Protein AF-A0A5C9C5H6-F1 (afdb_monomer_lite)

pLDDT: mean 82.88, std 10.82, range [51.97, 94.5]

Sequence (120 aa):
MGLAGNYAPNESQDGKIAYVLYDTLAFYVHLNMLTKRRTILLSIIIAVLLVPLIAMQLTNEVNWSLGDFVAAATLLLGTGFVFDLIMNKVKAPNLRLVLSIALLLLLLTIWAELAVGIFS

Secondary structure (DSSP, 8-state):
------------HHHHHHHHHHHHHHHHHHHHHHHHHHHHHHHHHHHHHHHHHHHHHH-SS----HHHHHHHHHHHHHHHHHHHHHHHH---HHHHHHHHHHHHHHHHHHHHHHHTTTT-

Foldseek 3Di:
DDDDDDPPPPPPPVVVVVVVVCVVVVVVVVVVVVVVVVVVLVVVLVVVLVVLVVVVVVDPLFDADPVLNVVSSCLSVVLVVVLVVLVPPPPDVVVSVVVNVVSVVVSVVVNVCSRNPVVD

Radius of gyration: 26.3 Å; chains: 1; bounding box: 59×50×80 Å

Structure (mmCIF, N/CA/C/O backbone):
data_AF-A0A5C9C5H6-F1
#
_entry.id   AF-A0A5C9C5H6-F1
#
loop_
_atom_site.group_PDB
_atom_site.id
_atom_site.type_symbol
_atom_site.label_atom_id
_atom_site.label_alt_id
_atom_site.label_comp_id
_atom_site.label_asym_id
_atom_site.label_entity_id
_atom_site.label_seq_id
_atom_site.pdbx_PDB_ins_code
_atom_site.Cartn_x
_atom_site.Cartn_y
_atom_site.Cartn_z
_atom_site.occupancy
_atom_site.B_iso_or_equiv
_atom_site.auth_seq_id
_atom_site.auth_comp_id
_atom_site.auth_asym_id
_atom_site.auth_atom_id
_atom_site.pdbx_PDB_model_num
ATOM 1 N N . MET A 1 1 ? -37.188 35.067 59.692 1.00 53.44 1 MET A N 1
ATOM 2 C CA . MET A 1 1 ? -37.635 34.409 58.448 1.00 53.44 1 MET A CA 1
ATOM 3 C C . MET A 1 1 ? -36.606 34.742 57.377 1.00 53.44 1 MET A C 1
ATOM 5 O O . MET A 1 1 ? -36.457 35.916 57.079 1.00 53.44 1 MET A O 1
ATOM 9 N N . GLY A 1 2 ? -35.834 33.756 56.905 1.00 66.25 2 GLY A N 1
ATOM 10 C CA . GLY A 1 2 ? -34.847 33.940 55.832 1.00 66.25 2 GLY A CA 1
ATOM 11 C C . GLY A 1 2 ? -33.539 33.182 56.060 1.00 66.25 2 GLY A C 1
ATOM 12 O O . GLY A 1 2 ? -32.567 33.805 56.454 1.00 66.25 2 GLY A O 1
ATOM 13 N N . LEU A 1 3 ? -33.516 31.862 55.823 1.00 58.56 3 LEU A N 1
ATOM 14 C CA . LEU A 1 3 ? -32.289 31.047 55.737 1.00 58.56 3 LEU A CA 1
ATOM 15 C C . LEU A 1 3 ? -32.462 29.894 54.729 1.00 58.56 3 LEU A C 1
ATOM 17 O O . LEU A 1 3 ? -32.592 28.738 55.115 1.00 58.56 3 LEU A O 1
ATOM 21 N N . ALA A 1 4 ? -32.489 30.208 53.433 1.00 57.53 4 ALA A N 1
ATOM 22 C CA . ALA A 1 4 ? -32.343 29.215 52.362 1.00 57.53 4 ALA A CA 1
ATOM 23 C C . ALA A 1 4 ? -31.896 29.911 51.064 1.00 57.53 4 ALA A C 1
ATOM 25 O O . ALA A 1 4 ? -32.663 30.037 50.116 1.00 57.53 4 ALA A O 1
ATOM 26 N N . GLY A 1 5 ? -30.674 30.445 51.048 1.00 64.75 5 GLY A N 1
ATOM 27 C CA . GLY A 1 5 ? -30.085 31.060 49.860 1.00 64.75 5 GLY A CA 1
ATOM 28 C C . GLY A 1 5 ? -28.746 30.415 49.518 1.00 64.75 5 GLY A C 1
ATOM 29 O O . GLY A 1 5 ? -27.773 30.641 50.223 1.00 64.75 5 GLY A O 1
ATOM 30 N N . ASN A 1 6 ? -28.718 29.663 48.416 1.00 57.00 6 ASN A N 1
ATOM 31 C CA . ASN A 1 6 ? -27.533 29.319 47.618 1.00 57.00 6 ASN A CA 1
ATOM 32 C C . ASN A 1 6 ? -26.417 28.465 48.248 1.00 57.00 6 ASN A C 1
ATOM 34 O O . ASN A 1 6 ? -25.278 28.902 48.366 1.00 57.00 6 ASN A O 1
ATOM 38 N N . TYR A 1 7 ? -26.700 27.177 48.456 1.00 57.78 7 TYR A N 1
ATOM 39 C CA . TYR A 1 7 ? -25.674 26.123 48.442 1.00 57.78 7 TYR A CA 1
ATOM 40 C C . TYR A 1 7 ? -25.906 25.166 47.264 1.00 57.78 7 TYR A C 1
ATOM 42 O O . TYR A 1 7 ? -26.122 23.971 47.447 1.00 57.78 7 TYR A O 1
ATOM 50 N N . ALA A 1 8 ? -25.893 25.690 46.035 1.00 61.53 8 ALA A N 1
ATOM 51 C CA . ALA A 1 8 ? -25.673 24.833 44.873 1.00 61.53 8 ALA A CA 1
ATOM 52 C C . ALA A 1 8 ? -24.166 24.513 44.824 1.00 61.53 8 ALA A C 1
ATOM 54 O O . ALA A 1 8 ? -23.369 25.454 44.771 1.00 61.53 8 ALA A O 1
ATOM 55 N N . PRO A 1 9 ? -23.743 23.239 44.898 1.00 51.97 9 PRO A N 1
ATOM 56 C CA . PRO A 1 9 ? -22.331 22.892 44.816 1.00 51.97 9 PRO A CA 1
ATOM 57 C C . PRO A 1 9 ? -21.770 23.358 43.467 1.00 51.97 9 PRO A C 1
ATOM 59 O O . PRO A 1 9 ? -22.232 22.946 42.407 1.00 51.97 9 PRO A O 1
ATOM 62 N N . ASN A 1 10 ? -20.789 24.259 43.528 1.00 62.25 10 ASN A N 1
ATOM 63 C CA . ASN A 1 10 ? -19.973 24.682 42.396 1.00 62.25 10 ASN A CA 1
ATOM 64 C C . ASN A 1 10 ? -19.298 23.435 41.806 1.00 62.25 10 ASN A C 1
ATOM 66 O O . ASN A 1 10 ? -18.454 22.829 42.467 1.00 62.25 10 ASN A O 1
ATOM 70 N N . GLU A 1 11 ? -19.678 23.042 40.587 1.00 64.19 11 GLU A N 1
ATOM 71 C CA . GLU A 1 11 ? -18.889 22.113 39.777 1.00 64.19 11 GLU A CA 1
ATOM 72 C C . GLU A 1 11 ? -17.473 22.680 39.625 1.00 64.19 11 GLU A C 1
ATOM 74 O O . GLU A 1 11 ? -17.240 23.538 38.771 1.00 64.19 11 GLU A O 1
ATOM 79 N N . SER A 1 12 ? -16.556 22.201 40.478 1.00 69.88 12 SER A N 1
ATOM 80 C CA . SER A 1 12 ? -15.156 22.617 40.550 1.00 69.88 12 SER A CA 1
ATOM 81 C C . SER A 1 12 ? -14.596 22.857 39.149 1.00 69.88 12 SER A C 1
ATOM 83 O O . SER A 1 12 ? -14.518 21.960 38.305 1.00 69.88 12 SER A O 1
ATOM 85 N N . GLN A 1 13 ? -14.216 24.109 38.913 1.00 64.44 13 GLN A N 1
ATOM 86 C CA . GLN A 1 13 ? -13.580 24.579 37.689 1.00 64.44 13 GLN A CA 1
ATOM 87 C C . GLN A 1 13 ? -12.320 23.749 37.363 1.00 64.44 13 GLN A C 1
ATOM 89 O O . GLN A 1 13 ? -12.006 23.550 36.190 1.00 64.44 13 GLN A O 1
ATOM 94 N N . ASP A 1 14 ? -11.684 23.157 38.380 1.00 68.94 14 ASP A N 1
ATOM 95 C CA . ASP A 1 14 ? -10.551 22.231 38.261 1.00 68.94 14 ASP A CA 1
ATOM 96 C C . ASP A 1 14 ? -10.935 20.915 37.569 1.00 68.94 14 ASP A C 1
ATOM 98 O O . ASP A 1 14 ? -10.174 20.390 36.754 1.00 68.94 14 ASP A O 1
ATOM 102 N N . GLY A 1 15 ? -12.149 20.412 37.814 1.00 74.62 15 GLY A N 1
ATOM 103 C CA . GLY A 1 15 ? -12.694 19.257 37.102 1.00 74.62 15 GLY A CA 1
ATOM 104 C C . GLY A 1 15 ? -12.860 19.542 35.610 1.00 74.62 15 GLY A C 1
ATOM 105 O O . GLY A 1 15 ? -12.456 18.731 34.778 1.00 74.62 15 GLY A O 1
ATOM 106 N N . LYS A 1 16 ? -13.373 20.728 35.251 1.00 74.75 16 LYS A N 1
ATOM 107 C CA . LYS A 1 16 ? -13.543 21.147 33.845 1.00 74.75 16 LYS A CA 1
ATOM 108 C C . LYS A 1 16 ? -12.202 21.232 33.113 1.00 74.75 16 LYS A C 1
ATOM 110 O O . LYS A 1 16 ? -12.103 20.754 31.986 1.00 74.75 16 LYS A O 1
ATOM 115 N N . ILE A 1 17 ? -11.165 21.770 33.761 1.00 80.31 17 ILE A N 1
ATOM 116 C CA . ILE A 1 17 ? -9.808 21.837 33.194 1.00 80.31 17 ILE A CA 1
ATOM 117 C C . ILE A 1 17 ? -9.234 20.429 32.998 1.00 80.31 17 ILE A C 1
ATOM 119 O O . ILE A 1 17 ? -8.664 20.146 31.945 1.00 80.31 17 ILE A O 1
ATOM 123 N N . ALA A 1 18 ? -9.431 19.526 33.961 1.00 82.94 18 ALA A N 1
ATOM 124 C CA . ALA A 1 18 ? -8.983 18.144 33.837 1.00 82.94 18 ALA A CA 1
ATOM 125 C C . ALA A 1 18 ? -9.640 17.432 32.640 1.00 82.94 18 ALA A C 1
ATOM 127 O O . ALA A 1 18 ? -8.925 16.850 31.828 1.00 82.94 18 ALA A O 1
ATOM 128 N N . TYR A 1 19 ? -10.966 17.522 32.467 1.00 81.94 19 TYR A N 1
ATOM 129 C CA . TYR A 1 19 ? -11.654 16.899 31.323 1.00 81.94 19 TYR A CA 1
ATOM 130 C C . TYR A 1 19 ? -11.184 17.453 29.970 1.00 81.94 19 TYR A C 1
ATOM 132 O O . TYR A 1 19 ? -10.954 16.674 29.047 1.00 81.94 19 TYR A O 1
ATOM 140 N N . VAL A 1 20 ? -10.974 18.771 29.861 1.00 85.19 20 VAL A N 1
ATOM 141 C CA . VAL A 1 20 ? -10.447 19.404 28.637 1.00 85.19 20 VAL A CA 1
ATOM 142 C C . VAL A 1 20 ? -9.017 18.940 28.342 1.00 85.19 20 VAL A C 1
ATOM 144 O O . VAL A 1 20 ? -8.692 18.661 27.186 1.00 85.19 20 VAL A O 1
ATOM 147 N N . LEU A 1 21 ? -8.172 18.804 29.371 1.00 85.06 21 LEU A N 1
ATOM 148 C CA . LEU A 1 21 ? -6.819 18.261 29.231 1.00 85.06 21 LEU A CA 1
ATOM 149 C C . LEU A 1 21 ? -6.842 16.791 28.793 1.00 85.06 21 LEU A C 1
ATOM 151 O O . LEU A 1 21 ? -6.105 16.428 27.882 1.00 85.06 21 LEU A O 1
ATOM 155 N N . TYR A 1 22 ? -7.697 15.944 29.374 1.00 84.69 22 TYR A N 1
ATOM 156 C CA . TYR A 1 22 ? -7.804 14.542 28.955 1.00 84.69 22 TYR A CA 1
ATOM 157 C C . TYR A 1 22 ? -8.314 14.398 27.520 1.00 84.69 22 TYR A C 1
ATOM 159 O O . TYR A 1 22 ? -7.774 13.574 26.789 1.00 84.69 22 TYR A O 1
ATOM 167 N N . ASP A 1 23 ? -9.296 15.195 27.096 1.00 85.81 23 ASP A N 1
ATOM 168 C CA . ASP A 1 23 ? -9.837 15.141 25.733 1.00 85.81 23 ASP A CA 1
ATOM 169 C C . ASP A 1 23 ? -8.804 15.600 24.689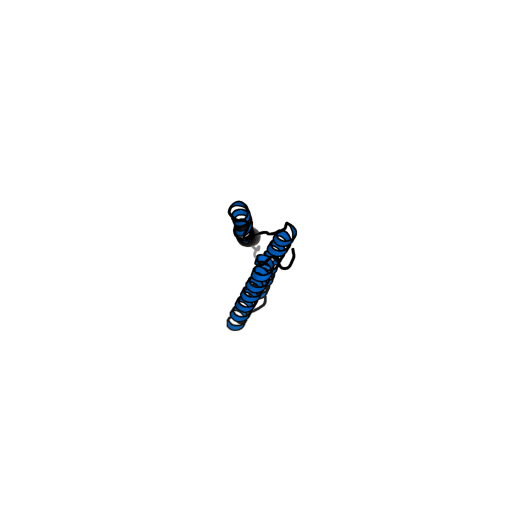 1.00 85.81 23 ASP A C 1
ATOM 171 O O . ASP A 1 23 ? -8.540 14.902 23.708 1.00 85.81 23 ASP A O 1
ATOM 175 N N . THR A 1 24 ? -8.110 16.713 24.951 1.00 83.81 24 THR A N 1
ATOM 176 C CA . THR A 1 24 ? -7.019 17.185 24.078 1.00 83.81 24 THR A CA 1
ATOM 177 C C . THR A 1 24 ? -5.834 16.219 24.042 1.00 83.81 24 THR A C 1
ATOM 179 O O . THR A 1 24 ? -5.286 15.968 22.965 1.00 83.81 24 THR A O 1
ATOM 182 N N . LEU A 1 25 ? -5.456 15.621 25.176 1.00 84.44 25 LEU A N 1
ATOM 183 C CA . LEU A 1 25 ? -4.412 14.594 25.227 1.00 84.44 25 LEU A CA 1
ATOM 184 C C . LEU A 1 25 ? -4.844 13.303 24.520 1.00 84.44 25 LEU A C 1
ATOM 186 O O . LEU A 1 25 ? -4.048 12.728 23.776 1.00 84.44 25 LEU A O 1
ATOM 190 N N . ALA A 1 26 ? -6.091 12.859 24.692 1.00 82.44 26 ALA A N 1
ATOM 191 C CA . ALA A 1 26 ? -6.636 11.686 24.013 1.00 82.44 26 ALA A CA 1
ATOM 192 C C . ALA A 1 26 ? -6.681 11.895 22.495 1.00 82.44 26 ALA A C 1
ATOM 194 O O . ALA A 1 26 ? -6.267 11.013 21.739 1.00 82.44 26 ALA A O 1
ATOM 195 N N . PHE A 1 27 ? -7.092 13.083 22.046 1.00 83.44 27 PHE A N 1
ATOM 196 C CA . PHE A 1 27 ? -7.052 13.482 20.644 1.00 83.44 27 PHE A CA 1
ATOM 197 C C . PHE A 1 27 ? -5.618 13.500 20.097 1.00 83.44 27 PHE A C 1
ATOM 199 O O . PHE A 1 27 ? -5.354 12.914 19.047 1.00 83.44 27 PHE A O 1
ATOM 206 N N . TYR A 1 28 ? -4.663 14.088 20.824 1.00 76.75 28 TYR A N 1
ATOM 207 C CA . TYR A 1 28 ? -3.256 14.129 20.410 1.00 76.75 28 TYR A CA 1
ATOM 208 C C . TYR A 1 28 ? -2.628 12.728 20.320 1.00 76.75 28 TYR A C 1
ATOM 210 O O . TYR A 1 28 ? -1.952 12.399 19.341 1.00 76.75 28 TYR A O 1
ATOM 218 N N . VAL A 1 29 ? -2.887 11.865 21.308 1.00 77.88 29 VAL A N 1
ATOM 219 C CA . VAL A 1 29 ? -2.433 10.466 21.304 1.00 77.88 29 VAL A CA 1
ATOM 220 C C . VAL A 1 29 ? -3.062 9.696 20.142 1.00 77.88 29 VAL A C 1
ATOM 222 O O . VAL A 1 29 ? -2.356 8.958 19.450 1.00 77.88 29 VAL A O 1
ATOM 225 N N . HIS A 1 30 ? -4.354 9.898 19.876 1.00 74.94 30 HIS A N 1
ATOM 226 C CA . HIS A 1 30 ? -5.041 9.288 18.740 1.00 74.94 30 HIS A CA 1
ATOM 227 C C . HIS A 1 30 ? -4.427 9.730 17.404 1.00 74.94 30 HIS A C 1
ATOM 229 O O . HIS A 1 30 ? -4.079 8.884 16.580 1.00 74.94 30 HIS A O 1
ATOM 235 N N . LEU A 1 31 ? -4.197 11.032 17.215 1.00 74.69 31 LEU A N 1
ATOM 236 C CA . LEU A 1 31 ? -3.549 11.572 16.017 1.00 74.69 31 LEU A CA 1
ATOM 237 C C . LEU A 1 31 ? -2.138 11.002 15.805 1.00 74.69 31 LEU A C 1
ATOM 239 O O . LEU A 1 31 ? -1.809 10.585 14.694 1.00 74.69 31 LEU A O 1
ATOM 243 N N . ASN A 1 32 ? -1.321 10.921 16.858 1.00 72.69 32 ASN A N 1
ATOM 244 C CA . ASN A 1 32 ? 0.037 10.369 16.786 1.00 72.69 32 ASN A CA 1
ATOM 245 C C . ASN A 1 32 ? 0.047 8.860 16.455 1.00 72.69 32 ASN A C 1
ATOM 247 O O . ASN A 1 32 ? 0.920 8.357 15.749 1.00 72.69 32 ASN A O 1
ATOM 251 N N . MET A 1 33 ? -0.944 8.111 16.941 1.00 71.25 33 MET A N 1
ATOM 252 C CA . MET A 1 33 ? -1.101 6.687 16.617 1.00 71.25 33 MET A CA 1
ATOM 253 C C . MET A 1 33 ? -1.481 6.475 15.145 1.00 71.25 33 MET A C 1
ATOM 255 O O . MET A 1 33 ? -1.012 5.523 14.514 1.00 71.25 33 MET A O 1
ATOM 259 N N . LEU A 1 34 ? -2.291 7.374 14.581 1.00 67.75 34 LEU A N 1
ATOM 260 C CA . LEU A 1 34 ? -2.682 7.342 13.172 1.00 67.75 34 LEU A CA 1
ATOM 261 C C . LEU A 1 34 ? -1.519 7.704 12.237 1.00 67.75 34 LEU A C 1
ATOM 263 O O . LEU A 1 34 ? -1.338 7.041 11.213 1.00 67.75 34 LEU A O 1
ATOM 267 N N . THR A 1 35 ? -0.706 8.708 12.582 1.00 75.50 35 THR A N 1
ATOM 268 C CA . THR A 1 35 ? 0.457 9.100 11.767 1.00 75.50 35 THR A CA 1
ATOM 269 C C . THR A 1 35 ? 1.522 8.011 11.749 1.00 75.50 35 THR A C 1
ATOM 271 O O . THR A 1 35 ? 1.983 7.645 10.671 1.00 75.50 35 THR A O 1
ATOM 274 N N . LYS A 1 36 ? 1.838 7.397 12.899 1.00 76.25 36 LYS A N 1
ATOM 275 C CA . LYS A 1 36 ? 2.811 6.290 12.973 1.00 76.25 36 LYS A CA 1
ATOM 276 C C . LYS A 1 36 ? 2.454 5.116 12.061 1.00 76.25 36 LYS A C 1
ATOM 278 O O . LYS A 1 36 ? 3.323 4.612 11.355 1.00 76.25 36 LYS A O 1
ATOM 283 N N . ARG A 1 37 ? 1.183 4.694 12.045 1.00 80.25 37 ARG A N 1
ATOM 284 C CA . ARG A 1 37 ? 0.721 3.581 11.194 1.00 80.25 37 ARG A CA 1
ATOM 285 C C . ARG A 1 37 ? 0.861 3.898 9.706 1.00 80.25 37 ARG A C 1
ATOM 287 O O . ARG A 1 37 ? 1.363 3.066 8.957 1.00 80.25 37 ARG A O 1
ATOM 294 N N . ARG A 1 38 ? 0.476 5.109 9.294 1.00 81.94 38 ARG A N 1
ATOM 295 C CA . ARG A 1 38 ? 0.601 5.561 7.898 1.00 81.94 38 ARG A CA 1
ATOM 296 C C . ARG A 1 38 ? 2.057 5.651 7.456 1.00 81.94 38 ARG A C 1
ATOM 298 O O . ARG A 1 38 ? 2.376 5.198 6.363 1.00 81.94 38 ARG A O 1
ATOM 305 N N . THR A 1 39 ? 2.938 6.168 8.312 1.00 85.94 39 THR A N 1
ATOM 306 C CA . THR A 1 39 ? 4.374 6.235 8.018 1.00 85.94 39 THR A CA 1
ATOM 307 C C . THR A 1 39 ? 4.962 4.844 7.811 1.00 85.94 39 THR A C 1
ATOM 309 O O . THR A 1 39 ? 5.673 4.639 6.836 1.00 85.94 39 THR A O 1
ATOM 312 N N . ILE A 1 40 ? 4.628 3.870 8.665 1.00 87.50 40 ILE A N 1
ATOM 313 C CA . ILE A 1 40 ? 5.094 2.483 8.498 1.00 87.50 40 ILE A CA 1
ATOM 314 C C . ILE A 1 40 ? 4.632 1.910 7.153 1.00 87.50 40 ILE A C 1
ATOM 316 O O . ILE A 1 40 ? 5.431 1.310 6.441 1.00 87.50 40 ILE A O 1
ATOM 320 N N . LEU A 1 41 ? 3.366 2.126 6.787 1.00 88.06 41 LEU A N 1
ATOM 321 C CA . LEU A 1 41 ? 2.799 1.619 5.538 1.00 88.06 41 LEU A CA 1
ATOM 322 C C . LEU A 1 41 ? 3.514 2.221 4.316 1.00 88.06 41 LEU A C 1
ATOM 324 O O . LEU A 1 41 ? 3.948 1.481 3.438 1.00 88.06 41 LEU A O 1
ATOM 328 N N . LEU A 1 42 ? 3.728 3.540 4.300 1.00 88.25 42 LEU A N 1
ATOM 329 C CA . LEU A 1 42 ? 4.480 4.216 3.235 1.00 88.25 42 LEU A CA 1
ATOM 330 C C . LEU A 1 42 ? 5.937 3.744 3.159 1.00 88.25 42 LEU A C 1
ATOM 332 O O . LEU A 1 42 ? 6.437 3.497 2.064 1.00 88.25 42 LEU A O 1
ATOM 336 N N . SER A 1 43 ? 6.603 3.559 4.301 1.00 89.44 43 SER A N 1
ATOM 337 C CA . SER A 1 43 ? 7.966 3.019 4.337 1.00 89.44 43 SER A CA 1
ATOM 338 C C . SER A 1 43 ? 8.040 1.610 3.748 1.00 89.44 43 SER A C 1
ATOM 340 O O . SER A 1 43 ? 8.968 1.321 2.996 1.00 89.44 43 SER A O 1
ATOM 342 N N . ILE A 1 44 ? 7.060 0.746 4.039 1.00 90.56 44 ILE A N 1
ATOM 343 C CA . ILE A 1 44 ? 6.975 -0.599 3.450 1.00 90.56 44 ILE A CA 1
ATOM 344 C C . ILE A 1 44 ? 6.774 -0.507 1.935 1.00 90.56 44 ILE A C 1
ATOM 346 O O . ILE A 1 44 ? 7.472 -1.196 1.200 1.00 90.56 44 ILE A O 1
ATOM 350 N N . ILE A 1 45 ? 5.876 0.360 1.456 1.00 91.56 45 ILE A N 1
ATOM 351 C CA . ILE A 1 45 ? 5.631 0.540 0.015 1.00 91.56 45 ILE A CA 1
ATOM 352 C C . ILE A 1 45 ? 6.919 0.928 -0.711 1.00 91.56 45 ILE A C 1
ATOM 354 O O . ILE A 1 45 ? 7.272 0.312 -1.715 1.00 91.56 45 ILE A O 1
ATOM 358 N N . ILE A 1 46 ? 7.638 1.919 -0.181 1.00 91.62 46 ILE A N 1
ATOM 359 C CA . ILE A 1 46 ? 8.904 2.375 -0.758 1.00 91.62 46 ILE A CA 1
ATOM 360 C C . ILE A 1 46 ? 9.930 1.238 -0.740 1.00 91.62 46 ILE A C 1
ATOM 362 O O . ILE A 1 46 ? 10.557 0.973 -1.760 1.00 91.62 46 ILE A O 1
ATOM 366 N N . ALA A 1 47 ? 10.070 0.527 0.383 1.00 93.00 47 ALA A N 1
ATOM 367 C CA . ALA A 1 47 ? 11.005 -0.591 0.496 1.00 93.00 47 ALA A CA 1
ATOM 368 C C . ALA A 1 47 ? 10.707 -1.714 -0.511 1.00 93.00 47 ALA A C 1
ATOM 370 O O . ALA A 1 47 ? 11.631 -2.257 -1.112 1.00 93.00 47 ALA A O 1
ATOM 371 N N . VAL A 1 48 ? 9.430 -2.035 -0.732 1.00 91.38 48 VAL A N 1
ATOM 372 C CA . VAL A 1 48 ? 9.016 -3.059 -1.699 1.00 91.38 48 VAL A CA 1
ATOM 373 C C . VAL A 1 48 ? 9.283 -2.601 -3.136 1.00 91.38 48 VAL A C 1
ATOM 375 O O . VAL A 1 4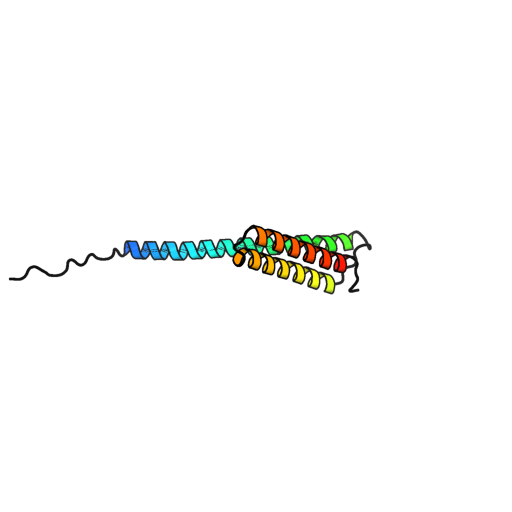8 ? 9.792 -3.393 -3.921 1.00 91.38 48 VAL A O 1
ATOM 378 N N . LEU A 1 49 ? 9.019 -1.335 -3.481 1.00 90.31 49 LEU A N 1
ATOM 379 C CA . LEU A 1 49 ? 9.307 -0.786 -4.818 1.00 90.31 49 LEU A CA 1
ATOM 380 C C . LEU A 1 49 ? 10.807 -0.610 -5.098 1.00 90.31 49 LEU A C 1
ATOM 382 O O . LEU A 1 49 ? 11.221 -0.613 -6.256 1.00 90.31 49 LEU A O 1
ATOM 386 N N . LEU A 1 50 ? 11.638 -0.500 -4.061 1.00 91.88 50 LEU A N 1
ATOM 387 C CA . LEU A 1 50 ? 13.091 -0.497 -4.228 1.00 91.88 50 LEU A CA 1
ATOM 388 C C . LEU A 1 50 ? 13.622 -1.849 -4.721 1.00 91.88 50 LEU A C 1
ATOM 390 O O . LEU A 1 50 ? 14.654 -1.867 -5.383 1.00 91.88 50 LEU A O 1
ATOM 394 N N . VAL A 1 51 ? 12.933 -2.963 -4.454 1.00 91.06 51 VAL A N 1
ATOM 395 C CA . VAL A 1 51 ? 13.353 -4.296 -4.920 1.00 91.06 51 VAL A CA 1
ATOM 396 C C . VAL A 1 51 ? 13.432 -4.369 -6.453 1.00 91.06 51 VAL A C 1
ATOM 398 O O . VAL A 1 51 ? 14.526 -4.641 -6.949 1.00 91.06 51 VAL A O 1
ATOM 401 N N . PRO A 1 52 ? 12.356 -4.100 -7.225 1.00 88.00 52 PRO A N 1
ATOM 402 C CA . PRO A 1 52 ? 12.433 -4.094 -8.683 1.00 88.00 52 PRO A CA 1
ATOM 403 C C . PRO A 1 52 ? 13.364 -2.994 -9.197 1.00 88.00 52 PRO A C 1
ATOM 405 O O . PRO A 1 52 ? 14.115 -3.244 -10.133 1.00 88.00 52 PRO A O 1
ATOM 408 N N . LEU A 1 53 ? 13.407 -1.821 -8.550 1.00 89.06 53 LEU A N 1
ATOM 409 C CA . LEU A 1 53 ? 14.316 -0.747 -8.956 1.00 89.06 53 LEU A CA 1
ATOM 410 C C . LEU A 1 53 ? 15.784 -1.186 -8.887 1.00 89.06 53 LEU A C 1
ATOM 412 O O . LEU A 1 53 ? 16.526 -0.975 -9.839 1.00 89.06 53 LEU A O 1
ATOM 416 N N . ILE A 1 54 ? 16.199 -1.816 -7.785 1.00 91.31 54 ILE A N 1
ATOM 417 C CA . ILE A 1 54 ? 17.556 -2.346 -7.619 1.00 91.31 54 ILE A CA 1
ATOM 418 C C . ILE A 1 54 ? 17.783 -3.530 -8.568 1.00 91.31 54 ILE A C 1
ATOM 420 O O . ILE A 1 54 ? 18.838 -3.611 -9.191 1.00 91.31 54 ILE A O 1
ATOM 424 N N . ALA A 1 55 ? 16.803 -4.424 -8.728 1.00 88.75 55 ALA A N 1
ATOM 425 C CA . ALA A 1 55 ? 16.916 -5.581 -9.616 1.00 88.75 55 ALA A CA 1
ATOM 426 C C . ALA A 1 55 ? 17.150 -5.183 -11.084 1.00 88.75 55 ALA A C 1
ATOM 428 O O . ALA A 1 55 ? 17.995 -5.793 -11.738 1.00 88.75 55 ALA A O 1
ATOM 429 N N . MET A 1 56 ? 16.488 -4.124 -11.562 1.00 89.25 56 MET A N 1
ATOM 430 C CA . MET A 1 56 ? 16.706 -3.539 -12.893 1.00 89.25 56 MET A CA 1
ATOM 431 C C . MET A 1 56 ? 18.115 -2.959 -13.074 1.00 89.25 56 MET A C 1
ATOM 433 O O . MET A 1 56 ? 18.626 -2.920 -14.187 1.00 89.25 56 MET A O 1
ATOM 437 N N . GLN A 1 57 ? 18.757 -2.486 -11.997 1.00 89.12 57 GLN A N 1
ATOM 438 C CA . GLN A 1 57 ? 20.143 -1.999 -12.070 1.00 89.12 57 GLN A CA 1
ATOM 439 C C . GLN A 1 57 ? 21.160 -3.146 -12.119 1.00 89.12 57 GLN A C 1
ATOM 441 O O . GLN A 1 57 ? 22.279 -2.956 -12.589 1.00 89.12 57 GLN A O 1
ATOM 446 N N . LEU A 1 58 ? 20.796 -4.320 -11.596 1.00 89.88 58 LEU A N 1
ATOM 447 C CA . LEU A 1 58 ? 21.688 -5.475 -11.491 1.00 89.88 58 LEU A CA 1
ATOM 448 C C . LEU A 1 58 ? 21.509 -6.474 -12.640 1.00 89.88 58 LEU A C 1
ATOM 450 O O . LEU A 1 58 ? 22.453 -7.189 -12.972 1.00 89.88 58 LEU A O 1
ATOM 454 N N . THR A 1 59 ? 20.312 -6.558 -13.225 1.00 85.19 59 THR A N 1
ATOM 455 C CA . THR A 1 59 ? 19.947 -7.582 -14.213 1.00 85.19 59 THR A CA 1
ATOM 456 C C . THR A 1 59 ? 18.950 -7.041 -15.236 1.00 85.19 59 THR A C 1
ATOM 458 O O . THR A 1 59 ? 18.125 -6.197 -14.906 1.00 85.19 59 THR A O 1
ATOM 461 N N . ASN A 1 60 ? 18.968 -7.598 -16.450 1.00 80.62 60 ASN A N 1
ATOM 462 C CA . ASN A 1 60 ? 17.957 -7.316 -17.481 1.00 80.62 60 ASN A CA 1
ATOM 463 C C . ASN A 1 60 ? 16.703 -8.208 -17.360 1.00 80.62 60 ASN A C 1
ATOM 465 O O . ASN A 1 60 ? 15.808 -8.114 -18.192 1.00 80.62 60 ASN A O 1
ATOM 469 N N . GLU A 1 61 ? 16.648 -9.089 -16.355 1.00 81.06 61 GLU A N 1
ATOM 470 C CA . GLU A 1 61 ? 15.540 -10.035 -16.137 1.00 81.06 61 GLU A CA 1
ATOM 471 C C . GLU A 1 61 ? 14.286 -9.341 -15.586 1.00 81.06 61 GLU A C 1
ATOM 473 O O . GLU A 1 61 ? 13.165 -9.796 -15.796 1.00 81.06 61 GLU A O 1
ATOM 478 N N . VAL A 1 62 ? 14.468 -8.221 -14.883 1.00 84.06 62 VAL A N 1
ATOM 479 C CA . VAL A 1 62 ? 13.379 -7.359 -14.423 1.00 84.06 62 VAL A CA 1
ATOM 480 C C . VAL A 1 62 ? 13.407 -6.114 -15.292 1.00 84.06 62 VAL A C 1
ATOM 482 O O . VAL A 1 62 ? 14.412 -5.413 -15.314 1.00 84.06 62 VAL A O 1
ATOM 485 N N . ASN A 1 63 ? 12.317 -5.832 -16.001 1.00 84.50 63 ASN A N 1
ATOM 486 C CA . ASN A 1 63 ? 12.207 -4.649 -16.849 1.00 84.50 63 ASN A CA 1
ATOM 487 C C . ASN A 1 63 ? 10.862 -3.953 -16.622 1.00 84.50 63 ASN A C 1
ATOM 489 O O 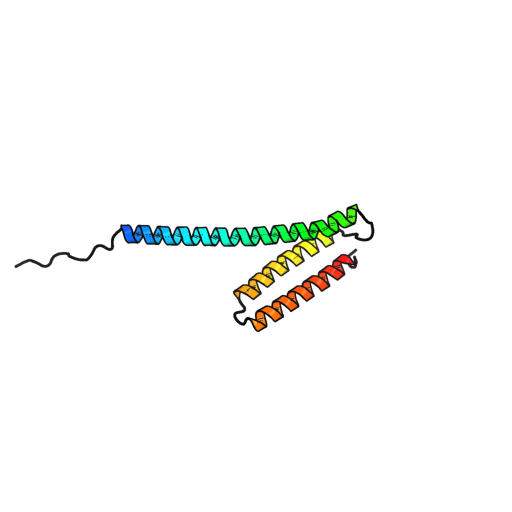. ASN A 1 63 ? 9.915 -4.152 -17.376 1.00 84.50 63 ASN A O 1
ATOM 493 N N . TRP A 1 64 ? 10.765 -3.184 -15.537 1.00 87.50 64 TRP A N 1
ATOM 494 C CA . TRP A 1 64 ? 9.554 -2.437 -15.200 1.00 87.50 64 TRP A CA 1
ATOM 495 C C . TRP A 1 64 ? 9.572 -1.055 -15.844 1.00 87.50 64 TRP A C 1
ATOM 497 O O . TRP A 1 64 ? 10.523 -0.285 -15.691 1.00 87.50 64 TRP A O 1
ATOM 507 N N . SER A 1 65 ? 8.488 -0.704 -16.522 1.00 87.69 65 SER A N 1
ATOM 508 C CA . SER A 1 65 ? 8.243 0.657 -16.982 1.00 87.69 65 SER A CA 1
ATOM 509 C C . SER A 1 65 ? 7.830 1.562 -15.814 1.00 87.69 65 SER A C 1
ATOM 511 O O . SER A 1 65 ? 7.409 1.106 -14.750 1.00 87.69 65 SER A O 1
ATOM 513 N N . LEU A 1 66 ? 7.864 2.883 -16.021 1.00 85.94 66 LEU A N 1
ATOM 514 C CA . LEU A 1 66 ? 7.272 3.845 -15.077 1.00 85.94 66 LEU A CA 1
ATOM 515 C C . LEU A 1 66 ? 5.793 3.536 -14.777 1.00 85.94 66 LEU A C 1
ATOM 517 O O . LEU A 1 66 ? 5.339 3.774 -13.657 1.00 85.94 66 LEU A O 1
ATOM 521 N N . GLY A 1 67 ? 5.056 2.994 -15.754 1.00 87.31 67 GLY A N 1
ATOM 522 C CA . GLY A 1 67 ? 3.667 2.571 -15.582 1.00 87.31 67 GLY A CA 1
ATOM 523 C C . GLY A 1 67 ? 3.526 1.455 -14.548 1.00 87.31 67 GLY A C 1
ATOM 524 O O . GLY A 1 67 ? 2.659 1.545 -13.680 1.00 87.31 67 GLY A O 1
ATOM 525 N N . ASP A 1 68 ? 4.434 0.478 -14.563 1.00 87.44 68 ASP A N 1
ATOM 526 C CA . ASP A 1 68 ? 4.438 -0.643 -13.616 1.00 87.44 68 ASP A CA 1
ATOM 527 C C . ASP A 1 68 ? 4.720 -0.173 -12.189 1.00 87.44 68 ASP A C 1
ATOM 529 O O . ASP A 1 68 ? 4.055 -0.605 -11.249 1.00 87.44 68 ASP A O 1
ATOM 533 N N . PHE A 1 69 ? 5.632 0.790 -12.010 1.00 88.19 69 PHE A N 1
ATOM 534 C CA . PHE A 1 69 ? 5.876 1.400 -10.698 1.00 88.19 69 PHE A CA 1
ATOM 535 C C . PHE A 1 69 ? 4.637 2.120 -10.156 1.00 88.19 69 PHE A C 1
ATOM 537 O O . PHE A 1 69 ? 4.316 1.987 -8.972 1.00 88.19 69 PHE A O 1
ATOM 544 N N . VAL A 1 70 ? 3.918 2.866 -11.001 1.00 90.50 70 VAL A N 1
ATOM 545 C CA . VAL A 1 70 ? 2.678 3.553 -10.599 1.00 90.50 70 VAL A CA 1
ATOM 546 C C . VAL A 1 70 ? 1.566 2.547 -10.299 1.00 90.50 70 VAL A C 1
ATOM 548 O O . VAL A 1 70 ? 0.851 2.705 -9.303 1.00 90.50 70 VAL A O 1
ATOM 551 N N . ALA A 1 71 ? 1.437 1.497 -11.111 1.00 90.19 71 ALA A N 1
ATOM 552 C CA . ALA A 1 71 ? 0.474 0.423 -10.899 1.00 90.19 71 ALA A CA 1
ATOM 553 C C . ALA A 1 71 ? 0.754 -0.318 -9.583 1.00 90.19 71 ALA A C 1
ATOM 555 O O . ALA A 1 71 ? -0.143 -0.448 -8.750 1.00 90.19 71 ALA A O 1
ATOM 556 N N . ALA A 1 72 ? 2.006 -0.708 -9.339 1.00 90.62 72 ALA A N 1
ATOM 557 C CA . ALA A 1 72 ? 2.443 -1.363 -8.111 1.00 90.62 72 ALA A CA 1
ATOM 558 C C . ALA A 1 72 ? 2.260 -0.467 -6.873 1.00 90.62 72 ALA A C 1
ATOM 560 O O . ALA A 1 72 ? 1.766 -0.928 -5.842 1.00 90.62 72 ALA A O 1
ATOM 561 N N . ALA A 1 73 ? 2.584 0.828 -6.969 1.00 91.06 73 ALA A N 1
ATOM 562 C CA . ALA A 1 73 ? 2.343 1.787 -5.890 1.00 91.06 73 ALA A CA 1
ATOM 563 C C . ALA A 1 73 ? 0.845 1.911 -5.568 1.00 91.06 73 ALA A C 1
ATOM 565 O O . ALA A 1 73 ? 0.450 1.867 -4.400 1.00 91.06 73 ALA A O 1
ATOM 566 N N . THR A 1 74 ? 0.006 2.019 -6.601 1.00 92.19 74 THR A N 1
ATOM 567 C CA . THR A 1 74 ? -1.455 2.104 -6.462 1.00 92.19 74 THR A CA 1
ATOM 568 C C . THR A 1 74 ? -2.027 0.823 -5.861 1.00 92.19 74 THR A C 1
ATOM 570 O O . THR A 1 74 ? -2.856 0.891 -4.953 1.00 92.19 74 THR A O 1
ATOM 573 N N . LEU A 1 75 ? -1.543 -0.341 -6.303 1.00 92.50 75 LEU A N 1
ATOM 574 C CA . LEU A 1 75 ? -1.931 -1.647 -5.778 1.00 92.50 75 LEU A CA 1
ATOM 575 C C . LEU A 1 75 ? -1.600 -1.769 -4.288 1.00 92.50 75 LEU A C 1
ATOM 577 O O . LEU A 1 75 ? -2.465 -2.151 -3.498 1.00 92.50 75 LEU A O 1
ATOM 581 N N . LEU A 1 76 ? -0.378 -1.418 -3.880 1.00 92.06 76 LEU A N 1
ATOM 582 C CA . LEU A 1 76 ? 0.042 -1.505 -2.481 1.00 92.06 76 LEU A CA 1
ATOM 583 C C . LEU A 1 76 ? -0.727 -0.521 -1.586 1.00 92.06 76 LEU A C 1
ATOM 585 O O . LEU A 1 76 ? -1.182 -0.901 -0.504 1.00 92.06 76 LEU A O 1
ATOM 589 N N . LEU A 1 77 ? -0.924 0.721 -2.042 1.00 91.19 77 LEU A N 1
ATOM 590 C CA . LEU A 1 77 ? -1.728 1.716 -1.324 1.00 91.19 77 LEU A CA 1
ATOM 591 C C . LEU A 1 77 ? -3.187 1.270 -1.185 1.00 91.19 77 LEU A C 1
ATOM 593 O O . LEU A 1 77 ? -3.746 1.316 -0.087 1.00 91.19 77 LEU A O 1
ATOM 597 N N . GLY A 1 78 ? -3.789 0.800 -2.279 1.00 91.75 78 GLY A N 1
ATOM 598 C CA . GLY A 1 78 ? -5.155 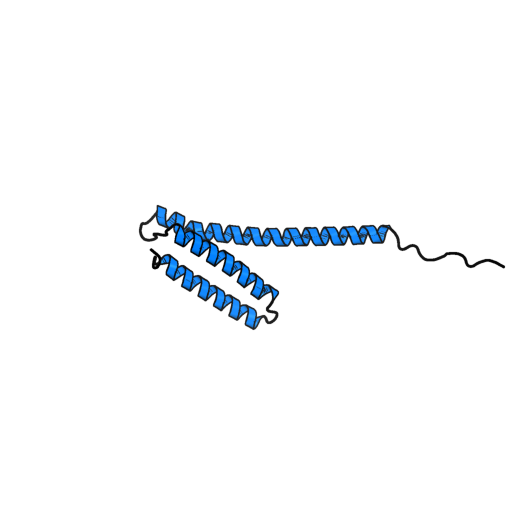0.282 -2.294 1.00 91.75 78 GLY A CA 1
ATOM 599 C C . GLY A 1 78 ? -5.314 -0.923 -1.371 1.00 91.75 78 GLY A C 1
ATOM 600 O O . GLY A 1 78 ? -6.263 -0.984 -0.592 1.00 91.75 78 GLY A O 1
ATOM 601 N N . THR A 1 79 ? -4.343 -1.834 -1.373 1.00 92.75 79 THR A N 1
ATOM 602 C CA . THR A 1 79 ? -4.330 -2.998 -0.477 1.00 92.75 79 THR A CA 1
ATOM 603 C C . THR A 1 79 ? -4.255 -2.567 0.984 1.00 92.75 79 THR A C 1
ATOM 605 O O . THR A 1 79 ? -5.034 -3.059 1.797 1.00 92.75 79 THR A O 1
ATOM 608 N N . GLY A 1 80 ? -3.386 -1.610 1.326 1.00 88.75 80 GLY A N 1
ATOM 609 C CA . GLY A 1 80 ? -3.318 -1.047 2.676 1.00 88.75 80 GLY A CA 1
ATOM 610 C C . GLY A 1 80 ? -4.653 -0.449 3.129 1.00 88.75 80 GLY A C 1
ATOM 611 O O . GLY A 1 80 ? -5.108 -0.709 4.243 1.00 88.75 80 GLY A O 1
ATOM 612 N N . PHE A 1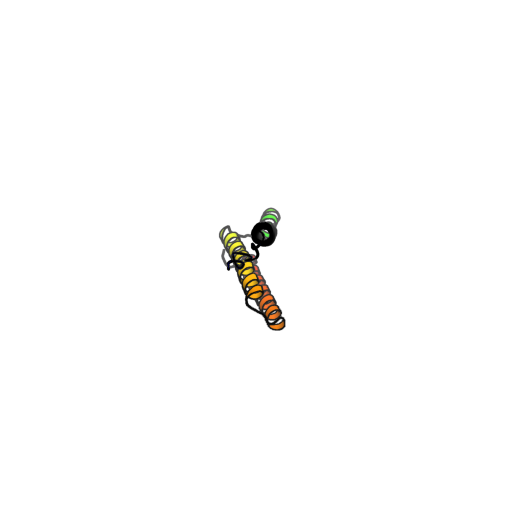 81 ? -5.329 0.280 2.237 1.00 89.19 81 PHE A N 1
ATOM 613 C CA . PHE A 1 81 ? -6.646 0.852 2.512 1.00 89.19 81 PHE A CA 1
ATOM 614 C C . PHE A 1 81 ? -7.724 -0.222 2.721 1.00 89.19 81 PHE A C 1
ATOM 616 O O . PHE A 1 81 ? -8.470 -0.169 3.700 1.00 89.19 81 PHE A O 1
ATOM 623 N N . VAL A 1 82 ? -7.796 -1.226 1.843 1.00 90.75 82 VAL A N 1
ATOM 624 C CA . VAL A 1 82 ? -8.759 -2.333 1.968 1.00 90.75 82 VAL A CA 1
ATOM 625 C C . VAL A 1 82 ? -8.484 -3.159 3.225 1.00 90.75 82 VAL A C 1
ATOM 627 O O . VAL A 1 82 ? -9.423 -3.537 3.926 1.00 90.75 82 VAL A O 1
ATOM 630 N N . PHE A 1 83 ? -7.218 -3.392 3.564 1.00 89.06 83 PHE A N 1
ATOM 631 C CA . PHE A 1 83 ? -6.835 -4.078 4.794 1.00 89.06 83 PHE A CA 1
ATOM 632 C C . PHE A 1 83 ? -7.308 -3.317 6.040 1.00 89.06 83 PHE A C 1
ATOM 634 O O . PHE A 1 83 ? -7.918 -3.914 6.933 1.00 89.06 83 PHE A O 1
ATOM 641 N N . ASP A 1 84 ? -7.113 -1.997 6.080 1.00 88.44 84 ASP A N 1
ATOM 642 C CA . ASP A 1 84 ? -7.638 -1.150 7.154 1.00 88.44 84 ASP A CA 1
ATOM 643 C C . ASP A 1 84 ? -9.176 -1.183 7.202 1.00 88.44 84 ASP A C 1
ATOM 645 O O . ASP A 1 84 ? -9.761 -1.220 8.289 1.00 88.44 84 ASP A O 1
ATOM 649 N N . LEU A 1 85 ? -9.865 -1.229 6.056 1.00 87.50 85 LEU A N 1
ATOM 650 C CA . LEU A 1 85 ? -11.322 -1.396 6.022 1.00 87.50 85 LEU A CA 1
ATOM 651 C C . LEU A 1 85 ? -11.761 -2.742 6.606 1.00 87.50 85 LEU A C 1
ATOM 653 O O . LEU A 1 85 ? -12.683 -2.767 7.423 1.00 87.50 85 LEU A O 1
ATOM 657 N N . ILE A 1 86 ? -11.096 -3.841 6.243 1.00 87.94 86 ILE A N 1
ATOM 658 C CA . ILE A 1 86 ? -11.365 -5.177 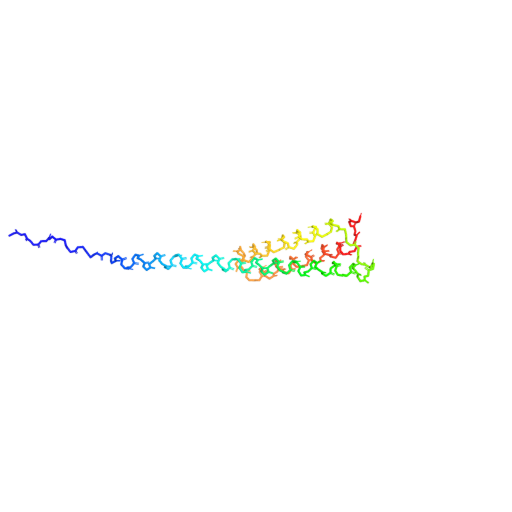6.796 1.00 87.94 86 ILE A CA 1
ATOM 659 C C . ILE A 1 86 ? -11.182 -5.146 8.316 1.00 87.94 86 ILE A C 1
ATOM 661 O O . ILE A 1 86 ? -12.054 -5.596 9.059 1.00 87.94 86 ILE A O 1
ATOM 665 N N . MET A 1 87 ? -10.087 -4.549 8.787 1.00 84.88 87 MET A N 1
ATOM 666 C CA . MET A 1 87 ? -9.751 -4.455 10.205 1.00 84.88 87 MET A CA 1
ATOM 667 C C . MET A 1 87 ? -10.777 -3.654 11.019 1.00 84.88 87 MET A C 1
ATOM 669 O O . MET A 1 87 ? -11.079 -4.017 12.156 1.00 84.88 87 MET A O 1
ATOM 673 N N . ASN A 1 88 ? -11.319 -2.582 10.438 1.00 85.19 88 ASN A N 1
ATOM 674 C CA . ASN A 1 88 ? -12.236 -1.668 11.121 1.00 85.19 88 ASN A CA 1
ATOM 675 C C . ASN A 1 88 ? -13.716 -2.062 10.989 1.00 85.19 88 ASN A C 1
ATOM 677 O O . ASN A 1 88 ? -14.518 -1.747 11.870 1.00 85.19 88 ASN A O 1
ATOM 681 N N . LYS A 1 89 ? -14.113 -2.716 9.890 1.00 85.88 89 LYS A N 1
ATOM 682 C CA . LYS A 1 89 ? -15.520 -3.058 9.608 1.00 85.88 89 LYS A CA 1
ATOM 683 C C . LYS A 1 89 ? -15.875 -4.494 9.992 1.00 85.88 89 LYS A C 1
ATOM 685 O O . LYS A 1 89 ? -17.022 -4.747 10.362 1.00 85.88 89 LYS A O 1
ATOM 690 N N . VAL A 1 90 ? -14.928 -5.431 9.930 1.00 87.88 90 VAL A N 1
ATOM 691 C CA . VAL A 1 90 ? -15.199 -6.859 10.151 1.00 87.88 90 VAL A CA 1
ATOM 692 C C . VAL A 1 90 ? -14.923 -7.231 11.605 1.00 87.88 90 VAL A C 1
ATOM 694 O O . VAL A 1 90 ? -13.779 -7.356 12.034 1.00 87.88 90 VAL A O 1
ATOM 697 N N . LYS A 1 91 ? -15.997 -7.448 12.371 1.00 87.38 91 LYS A N 1
ATOM 698 C CA . LYS A 1 91 ? -15.918 -7.845 13.789 1.00 87.38 91 LYS A CA 1
ATOM 699 C C . LYS A 1 91 ? -15.631 -9.338 13.988 1.00 87.38 91 LYS A C 1
ATOM 701 O O . LYS A 1 91 ? -15.133 -9.727 15.038 1.00 87.38 91 LYS A O 1
ATOM 706 N N . ALA A 1 92 ? -15.955 -10.174 12.999 1.00 91.12 92 ALA A N 1
ATOM 707 C CA . ALA A 1 92 ? -15.777 -11.621 13.081 1.00 91.12 92 ALA A CA 1
ATOM 708 C C . ALA A 1 92 ? -14.315 -12.013 12.773 1.00 91.12 92 ALA A C 1
ATOM 710 O O . ALA A 1 92 ? -13.867 -11.802 11.643 1.00 91.12 92 ALA A O 1
ATOM 711 N N . PRO A 1 93 ? -13.570 -12.616 13.721 1.00 85.50 93 PRO A N 1
ATOM 712 C CA . PRO A 1 93 ? -12.139 -12.884 13.553 1.00 85.50 93 PRO A CA 1
ATOM 713 C C . PRO A 1 93 ? -11.848 -13.893 12.434 1.00 85.50 93 PRO A C 1
ATOM 715 O O . PRO A 1 93 ? -10.913 -13.692 11.662 1.00 85.50 93 PRO A O 1
ATOM 718 N N . ASN A 1 94 ? -12.688 -14.923 12.285 1.00 90.62 94 ASN A N 1
ATOM 719 C CA . ASN A 1 94 ? -12.543 -15.928 11.226 1.00 90.62 94 ASN A CA 1
ATOM 720 C C . ASN A 1 94 ? -12.709 -15.302 9.835 1.00 90.62 94 ASN A C 1
ATOM 722 O O . ASN A 1 94 ? -11.900 -15.539 8.943 1.00 90.62 94 ASN A O 1
ATOM 726 N N . LEU A 1 95 ? -13.721 -14.444 9.665 1.00 90.25 95 LEU A N 1
ATOM 727 C CA . LEU A 1 95 ? -13.954 -13.744 8.403 1.00 90.25 95 LEU A CA 1
ATOM 728 C C . LEU A 1 95 ? -12.839 -12.734 8.112 1.00 90.25 95 LEU A C 1
ATOM 730 O O . LEU A 1 95 ? -12.418 -12.598 6.967 1.00 90.25 95 LEU A O 1
ATOM 734 N N . ARG A 1 96 ? -12.317 -12.069 9.149 1.00 88.69 96 ARG A N 1
ATOM 735 C CA . ARG A 1 96 ? -11.176 -11.157 9.026 1.00 88.69 96 ARG A CA 1
ATOM 736 C C . ARG A 1 96 ? -9.946 -11.874 8.475 1.00 88.69 96 ARG A C 1
ATOM 738 O O . ARG A 1 96 ? -9.296 -11.342 7.585 1.00 88.69 96 ARG A O 1
ATOM 745 N N . LEU A 1 97 ? -9.649 -13.078 8.971 1.00 90.31 97 LEU A N 1
ATOM 746 C CA . LEU A 1 97 ? -8.530 -13.883 8.479 1.00 90.31 97 LEU A CA 1
ATOM 747 C C . LEU A 1 97 ? -8.726 -14.272 7.008 1.00 90.31 97 LEU A C 1
ATOM 749 O O . LEU A 1 97 ? -7.829 -14.049 6.200 1.00 90.31 97 LEU A O 1
ATOM 753 N N . VAL A 1 98 ? -9.902 -14.802 6.656 1.00 93.88 98 VAL A N 1
ATOM 754 C CA . VAL A 1 98 ? -10.209 -15.238 5.282 1.00 93.88 98 VAL A CA 1
ATOM 755 C C . VAL A 1 98 ? -10.092 -14.077 4.294 1.00 93.88 98 VAL A C 1
ATOM 757 O O . VAL A 1 98 ? -9.451 -14.226 3.257 1.00 93.88 98 VAL A O 1
ATOM 760 N N . LEU A 1 99 ? -10.645 -12.907 4.628 1.00 92.88 99 LEU A N 1
ATOM 761 C CA . LEU A 1 99 ? -10.563 -11.721 3.773 1.00 92.88 99 LEU A CA 1
ATOM 762 C C . LEU A 1 99 ? -9.130 -11.200 3.637 1.00 92.88 99 LEU A C 1
ATOM 764 O O . LEU A 1 99 ? -8.724 -10.840 2.536 1.00 92.88 99 LEU A O 1
ATOM 768 N N . SER A 1 100 ? -8.348 -11.196 4.718 1.00 90.50 100 SER A N 1
ATOM 769 C CA . SER A 1 100 ? -6.936 -10.807 4.654 1.00 90.50 100 SER A CA 1
ATOM 770 C C . SER A 1 100 ? -6.114 -11.761 3.787 1.00 90.50 100 SER A C 1
ATOM 772 O O . SER A 1 100 ? -5.282 -11.302 3.011 1.00 90.50 100 SER A O 1
ATOM 774 N N . ILE A 1 101 ? -6.352 -13.073 3.882 1.00 93.44 101 ILE A N 1
ATOM 775 C CA . ILE A 1 101 ? -5.676 -14.067 3.036 1.00 93.44 101 ILE A CA 1
ATOM 776 C C . ILE A 1 101 ? -6.075 -13.873 1.572 1.00 93.44 101 ILE A C 1
ATOM 778 O O . ILE A 1 101 ? -5.204 -13.827 0.710 1.00 93.44 101 ILE A O 1
ATOM 782 N N . ALA A 1 102 ? -7.368 -13.708 1.286 1.00 94.31 102 ALA A N 1
ATOM 783 C CA . ALA A 1 102 ? -7.847 -13.460 -0.072 1.00 94.31 102 ALA A CA 1
ATOM 784 C C . ALA A 1 102 ? -7.242 -12.178 -0.669 1.00 94.31 102 ALA A C 1
ATOM 786 O O . ALA A 1 102 ? -6.812 -12.180 -1.820 1.00 94.31 102 ALA A O 1
ATOM 787 N N . LEU A 1 103 ? -7.151 -11.107 0.125 1.00 93.94 103 LEU A N 1
ATOM 788 C CA . LEU A 1 103 ? -6.521 -9.852 -0.281 1.00 93.94 103 LEU A CA 1
ATOM 789 C C . LEU A 1 103 ? -5.023 -10.027 -0.573 1.00 93.94 103 LEU A C 1
ATOM 791 O O . LEU A 1 103 ? -4.534 -9.499 -1.567 1.00 93.94 103 LEU A O 1
ATOM 795 N N . LEU A 1 104 ? -4.302 -10.782 0.263 1.00 92.94 104 LEU A N 1
ATOM 796 C CA . LEU A 1 104 ? -2.886 -11.086 0.036 1.00 92.94 104 LEU A CA 1
ATOM 797 C C . LEU A 1 104 ? -2.674 -11.912 -1.233 1.00 92.94 104 LEU A C 1
ATOM 799 O O . LEU A 1 104 ? -1.760 -11.617 -1.996 1.00 92.94 104 LEU A O 1
ATOM 803 N N . LEU A 1 105 ? -3.519 -12.916 -1.477 1.00 94.50 105 LEU A N 1
ATOM 804 C CA . LEU A 1 105 ? -3.461 -13.709 -2.705 1.00 94.50 105 LEU A CA 1
ATOM 805 C C . LEU A 1 105 ? -3.705 -12.833 -3.935 1.00 94.50 105 LEU A C 1
ATOM 807 O O . LEU A 1 105 ? -2.921 -12.892 -4.873 1.00 94.50 105 LEU A O 1
ATOM 811 N N . LEU A 1 106 ? -4.728 -11.974 -3.897 1.00 93.31 106 LEU A N 1
ATOM 812 C CA . LEU A 1 106 ? -5.023 -11.042 -4.985 1.00 93.31 106 LEU A CA 1
ATOM 813 C C . LEU A 1 106 ? -3.842 -10.100 -5.258 1.00 93.31 106 LEU A C 1
ATOM 815 O O . LEU A 1 106 ? -3.461 -9.912 -6.411 1.00 93.31 106 LEU A O 1
ATOM 819 N N . LEU A 1 107 ? -3.238 -9.546 -4.201 1.00 92.62 107 LEU A N 1
ATOM 820 C CA . LEU A 1 107 ? -2.047 -8.710 -4.323 1.00 92.62 107 LEU A CA 1
ATOM 821 C C . LEU A 1 107 ? -0.898 -9.473 -4.986 1.00 92.62 107 LEU A C 1
ATOM 823 O O . LEU A 1 107 ? -0.289 -8.942 -5.907 1.00 92.62 107 LEU A O 1
ATOM 827 N N . LEU A 1 108 ? -0.611 -10.702 -4.547 1.00 91.38 108 LEU A N 1
ATOM 828 C CA . LEU A 1 108 ? 0.483 -11.501 -5.103 1.00 91.38 108 LEU A CA 1
ATOM 829 C C . LEU A 1 108 ? 0.230 -11.894 -6.561 1.00 91.38 108 LEU A C 1
ATOM 831 O O . LEU A 1 108 ? 1.169 -11.887 -7.352 1.00 91.38 108 LEU A O 1
ATOM 835 N N . THR A 1 109 ? -1.017 -12.193 -6.929 1.00 91.19 109 THR A N 1
ATOM 836 C CA . THR A 1 109 ? -1.395 -12.484 -8.317 1.00 91.19 109 THR A CA 1
ATOM 837 C C . THR A 1 109 ? -1.144 -11.280 -9.218 1.00 91.19 109 THR A C 1
ATOM 839 O O . THR A 1 109 ? -0.414 -11.404 -10.197 1.00 91.19 109 THR A O 1
ATOM 842 N N . ILE A 1 110 ? -1.665 -10.105 -8.856 1.00 89.94 110 ILE A N 1
ATOM 843 C CA . ILE A 1 110 ? -1.474 -8.888 -9.661 1.00 89.94 110 ILE A CA 1
ATOM 844 C C . ILE A 1 110 ? 0.011 -8.497 -9.687 1.00 89.94 110 ILE A C 1
ATOM 846 O O . ILE A 1 110 ? 0.535 -8.093 -10.721 1.00 89.94 110 ILE A O 1
ATOM 850 N N . TRP A 1 111 ? 0.724 -8.665 -8.570 1.00 89.25 111 TRP A N 1
ATOM 851 C CA . TRP A 1 111 ? 2.163 -8.411 -8.511 1.00 89.25 111 TRP A CA 1
ATOM 852 C C . TRP A 1 111 ? 2.954 -9.319 -9.454 1.00 89.25 111 TRP A C 1
ATOM 854 O O . TRP A 1 111 ? 3.886 -8.857 -10.106 1.00 89.25 111 TRP A O 1
ATOM 864 N N . ALA A 1 112 ? 2.593 -10.601 -9.543 1.00 87.81 112 ALA A N 1
ATOM 865 C CA . ALA A 1 112 ? 3.229 -11.539 -10.459 1.00 87.81 112 ALA A CA 1
ATOM 866 C C . ALA A 1 112 ? 2.969 -11.167 -11.927 1.00 87.81 112 ALA A C 1
ATOM 868 O O . ALA A 1 112 ? 3.891 -11.223 -12.735 1.00 87.81 112 ALA A O 1
ATOM 869 N N . GLU A 1 113 ? 1.754 -10.729 -12.268 1.00 85.75 113 GLU A N 1
ATOM 870 C CA . GLU A 1 113 ? 1.424 -10.259 -13.623 1.00 85.75 113 GLU A CA 1
ATOM 871 C C . GLU A 1 113 ? 2.239 -9.018 -14.020 1.00 85.75 113 GLU A C 1
ATOM 873 O O . GLU A 1 113 ? 2.774 -8.963 -15.131 1.00 85.75 113 GLU A O 1
ATOM 878 N N . LEU A 1 114 ? 2.405 -8.064 -13.094 1.00 85.06 114 LEU A N 1
ATOM 879 C CA . LEU A 1 114 ? 3.280 -6.898 -13.275 1.00 85.06 114 LEU A CA 1
ATOM 880 C C . LEU A 1 114 ? 4.755 -7.313 -13.401 1.00 85.06 114 LEU A C 1
ATOM 882 O O . LEU A 1 114 ? 5.482 -6.793 -14.243 1.00 85.06 114 LEU A O 1
ATOM 886 N N . ALA A 1 115 ? 5.201 -8.285 -12.600 1.00 81.00 115 ALA A N 1
ATOM 887 C CA . ALA A 1 115 ? 6.584 -8.755 -12.597 1.00 81.00 115 ALA A CA 1
ATOM 888 C C . ALA A 1 115 ? 7.004 -9.438 -13.906 1.00 81.00 115 ALA A C 1
ATOM 890 O O . ALA A 1 115 ? 8.158 -9.314 -14.307 1.00 81.00 115 ALA A O 1
ATOM 891 N N . VAL A 1 116 ? 6.076 -10.134 -14.565 1.00 78.00 116 VAL A N 1
ATOM 892 C CA . VAL A 1 116 ? 6.320 -10.842 -15.833 1.00 78.00 116 VAL A CA 1
ATOM 893 C C . VAL A 1 116 ? 6.333 -9.884 -17.039 1.00 78.00 116 VAL A C 1
ATOM 895 O O . VAL A 1 116 ? 6.774 -10.271 -18.117 1.00 78.00 116 VAL A O 1
ATOM 898 N N . GLY A 1 117 ? 5.912 -8.623 -16.874 1.00 65.69 117 GLY A N 1
ATOM 899 C CA . GLY A 1 117 ? 5.979 -7.611 -17.936 1.00 65.69 117 GLY A CA 1
ATOM 900 C C . GLY A 1 117 ? 4.858 -7.714 -18.976 1.00 65.69 117 GLY A C 1
ATOM 901 O O . GLY A 1 117 ? 5.035 -7.295 -20.120 1.00 65.69 117 GLY A O 1
ATOM 902 N N . ILE A 1 118 ? 3.696 -8.266 -18.597 1.00 59.97 118 ILE A N 1
ATOM 903 C CA . ILE A 1 118 ? 2.536 -8.419 -19.500 1.00 59.97 118 ILE A CA 1
ATOM 904 C C . ILE A 1 118 ? 1.990 -7.052 -19.975 1.00 59.97 118 ILE A C 1
ATOM 906 O O . ILE A 1 118 ? 1.374 -6.980 -21.035 1.00 59.97 118 ILE A O 1
ATOM 910 N N . PHE A 1 119 ? 2.258 -5.962 -19.245 1.00 55.06 119 PHE A N 1
ATOM 911 C CA . PHE A 1 119 ? 1.849 -4.589 -19.587 1.00 55.06 119 PHE A CA 1
ATOM 912 C C . PHE A 1 119 ? 2.971 -3.734 -20.214 1.00 55.06 119 PHE A C 1
ATOM 914 O O . PHE A 1 119 ? 2.998 -2.520 -20.012 1.00 55.06 119 PHE A O 1
ATOM 921 N N . SER A 1 120 ? 3.895 -4.368 -20.945 1.00 55.31 120 SER A N 1
ATOM 922 C CA . SER A 1 120 ? 4.984 -3.690 -21.671 1.00 55.31 120 SER A CA 1
ATOM 923 C C . SER A 1 120 ? 4.524 -2.845 -22.860 1.00 55.31 120 SER A C 1
ATOM 925 O O . SER A 1 120 ? 3.531 -3.209 -23.532 1.00 55.31 120 SER A O 1
#